Protein AF-A0AAW2P6G8-F1 (afdb_monomer)

Organism: NCBI:txid2727403

Secondary structure (DSSP, 8-state):
--------------PPPPPPP-PPPP--------S-----------TTS------------S---PEEE---TTT--HHHHTTTTS-SS-EEEETTEEEEEETTEEEEEEE-TTS-EEEEEEE-S-HHHHHHHHHHHTTTTS-HHHHS--

Nearest PDB structures (foldseek):
  7ayy-assembly3_CCC  TM=8.100E-01  e=6.789E-05  Homo sapiens
  8bq7-assembly3_C  TM=8.010E-01  e=1.197E-04  Mus musculus
  7z5b-assembly3_C  TM=7.908E-01  e=8.202E-05  Mus musculus
  7z3y-assembly2_BBB  TM=8.051E-01  e=2.892E-04  Mus musculus
  8bvx-assembly2_B  TM=7.422E-01  e=1.640E-04  Mus musculus

InterPro domains:
  IPR012904 8-oxoguanine DNA glycosylase, N-terminal [PF07934] (68-147)
  IPR052054 Oxidative DNA damage repair enzyme [PTHR10242] (41-146)

pLDDT: mean 72.56, std 18.58, range [41.66, 95.0]

Solvent-accessible surface area (backbone atoms only — not comparable to full-atom values): 10244 Å² total; per-residue (Å²): 142,87,85,86,88,82,78,92,75,85,82,78,81,80,80,83,78,82,85,79,87,81,76,80,80,75,86,77,78,79,80,81,86,83,78,87,77,78,82,75,79,76,76,74,77,66,82,84,79,56,90,65,77,66,75,69,74,74,78,70,72,62,75,75,73,65,40,79,46,98,49,52,45,88,70,54,50,64,86,67,51,52,76,70,65,81,44,85,69,55,40,80,79,49,91,64,21,37,36,30,68,56,89,91,26,35,37,36,40,33,60,44,92,87,42,31,36,30,36,34,77,81,39,70,97,47,71,68,59,51,48,52,52,49,41,58,74,67,44,68,90,58,64,50,76,70,71,71,71,119

Mean predicted aligned error: 18.52 Å

Structure (mmCIF, N/CA/C/O backbone):
data_AF-A0AAW2P6G8-F1
#
_entry.id   AF-A0AAW2P6G8-F1
#
loop_
_atom_site.group_PDB
_atom_site.id
_atom_site.type_symbol
_atom_site.label_atom_id
_atom_site.label_alt_id
_atom_site.label_comp_id
_atom_site.label_asym_id
_atom_site.label_entity_id
_atom_site.label_seq_id
_atom_site.pdbx_PDB_ins_code
_atom_site.Cartn_x
_atom_site.Cartn_y
_atom_site.Cartn_z
_atom_site.occupancy
_atom_site.B_iso_or_equiv
_atom_site.auth_seq_id
_atom_site.auth_comp_id
_atom_site.auth_asym_id
_atom_site.auth_atom_id
_atom_site.pdbx_PDB_model_num
ATOM 1 N N . MET A 1 1 ? 81.678 -40.380 44.201 1.00 46.25 1 MET A N 1
ATOM 2 C CA . MET A 1 1 ? 80.788 -41.207 43.361 1.00 46.25 1 MET A CA 1
ATOM 3 C C . MET A 1 1 ? 79.685 -41.782 44.228 1.00 46.25 1 MET A C 1
ATOM 5 O O . MET A 1 1 ? 79.978 -42.621 45.062 1.00 46.25 1 MET A O 1
ATOM 9 N N . GLN A 1 2 ? 78.452 -41.309 44.060 1.00 41.66 2 GLN A N 1
ATOM 10 C CA . GLN A 1 2 ? 77.238 -41.975 44.536 1.00 41.66 2 GLN A CA 1
ATOM 11 C C . GLN A 1 2 ? 76.089 -41.495 43.648 1.00 41.66 2 GLN A C 1
ATOM 13 O O . GLN A 1 2 ? 75.803 -40.304 43.573 1.00 41.66 2 GLN A O 1
ATOM 18 N N . SER A 1 3 ? 75.492 -42.429 42.922 1.00 49.66 3 SER A N 1
ATOM 19 C CA . SER A 1 3 ? 74.330 -42.231 42.061 1.00 49.66 3 SER A CA 1
ATOM 20 C C . SER A 1 3 ? 73.122 -42.918 42.701 1.00 49.66 3 SER A C 1
ATOM 22 O O . SER A 1 3 ? 73.190 -44.132 42.914 1.00 49.66 3 SER A O 1
ATOM 24 N N . PRO A 1 4 ? 72.014 -42.208 42.975 1.00 53.41 4 PRO A N 1
ATOM 25 C CA . PRO A 1 4 ? 70.760 -42.844 43.357 1.00 53.41 4 PRO A CA 1
ATOM 26 C C . PRO A 1 4 ? 69.907 -43.169 42.124 1.00 53.41 4 PRO A C 1
ATOM 28 O O . PRO A 1 4 ? 69.634 -42.312 41.286 1.00 53.41 4 PRO A O 1
ATOM 31 N N . ARG A 1 5 ? 69.458 -44.425 42.046 1.00 50.34 5 ARG A N 1
ATOM 32 C CA . ARG A 1 5 ? 68.375 -44.884 41.165 1.00 50.34 5 ARG A CA 1
ATOM 33 C C . ARG A 1 5 ? 67.043 -44.296 41.649 1.00 50.34 5 ARG A C 1
ATOM 35 O O . ARG A 1 5 ? 66.770 -44.348 42.845 1.00 50.34 5 ARG A O 1
ATOM 42 N N . SER A 1 6 ? 66.182 -43.845 40.738 1.00 50.75 6 SER A N 1
ATOM 43 C CA . SER A 1 6 ? 64.753 -43.656 41.020 1.00 50.75 6 SER A CA 1
ATOM 44 C C . SER A 1 6 ? 63.876 -44.295 39.940 1.00 50.75 6 SER A C 1
ATOM 46 O O . SER A 1 6 ? 64.278 -44.491 38.795 1.00 50.75 6 SER A O 1
ATOM 48 N N . LEU A 1 7 ? 62.717 -44.742 40.412 1.00 50.22 7 LEU A N 1
ATOM 49 C CA . LEU A 1 7 ? 61.903 -45.847 39.926 1.00 50.22 7 LEU A CA 1
ATOM 50 C C . LEU A 1 7 ? 60.984 -45.470 38.754 1.00 50.22 7 LEU A C 1
ATOM 52 O O . LEU A 1 7 ? 60.566 -44.325 38.595 1.00 50.22 7 LEU A O 1
ATOM 56 N N . LEU A 1 8 ? 60.622 -46.495 37.979 1.00 46.00 8 LEU A N 1
ATOM 57 C CA . LEU A 1 8 ? 59.5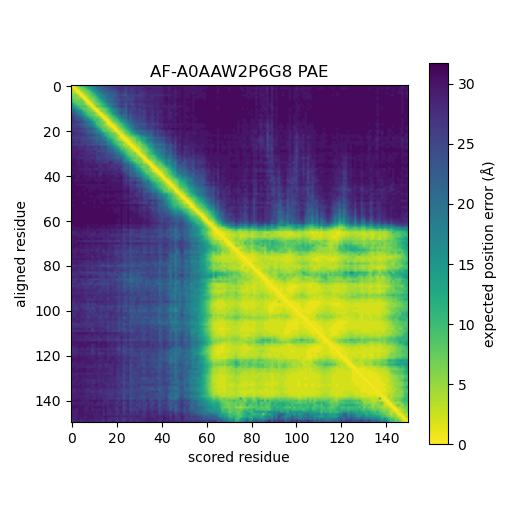90 -46.481 36.942 1.00 46.00 8 LEU A CA 1
ATOM 58 C C . LEU A 1 8 ? 58.262 -45.923 37.482 1.00 46.00 8 LEU A C 1
ATOM 60 O O . LEU A 1 8 ? 57.722 -46.438 38.459 1.00 46.00 8 LEU A O 1
ATOM 64 N N . SER A 1 9 ? 57.688 -44.942 36.784 1.00 49.38 9 SER A N 1
ATOM 65 C CA . SER A 1 9 ? 56.272 -44.587 36.909 1.00 49.38 9 SER A CA 1
ATOM 66 C C . SER A 1 9 ? 55.621 -44.654 35.531 1.00 49.38 9 SER A C 1
ATOM 68 O O . SER A 1 9 ? 56.010 -43.951 34.593 1.00 49.38 9 SER A O 1
ATOM 70 N N . MET A 1 10 ? 54.664 -45.572 35.399 1.00 46.94 10 MET A N 1
ATOM 71 C CA . MET A 1 10 ? 53.901 -45.825 34.182 1.00 46.94 10 MET A CA 1
ATOM 72 C C . MET A 1 10 ? 53.057 -44.594 33.830 1.00 46.94 10 MET A C 1
ATOM 74 O O . MET A 1 10 ? 52.182 -44.180 34.592 1.00 46.94 10 MET A O 1
ATOM 78 N N . LYS A 1 11 ? 53.278 -44.017 32.643 1.00 49.31 11 LYS A N 1
ATOM 79 C CA . LYS A 1 11 ? 52.406 -42.970 32.096 1.00 49.31 11 LYS A CA 1
ATOM 80 C C . LYS A 1 11 ? 51.080 -43.601 31.670 1.00 49.31 11 LYS A C 1
ATOM 82 O O . LYS A 1 11 ? 50.975 -44.207 30.608 1.00 49.31 11 LYS A O 1
ATOM 87 N N . ARG A 1 12 ? 50.069 -43.451 32.527 1.00 47.62 12 ARG A N 1
ATOM 88 C CA . ARG A 1 12 ? 48.664 -43.802 32.282 1.00 47.62 12 ARG A CA 1
ATOM 89 C C . ARG A 1 12 ? 48.190 -43.223 30.942 1.00 47.62 12 ARG A C 1
ATOM 91 O O . ARG A 1 12 ? 48.203 -42.007 30.750 1.00 47.62 12 ARG A O 1
ATOM 98 N N . ALA A 1 13 ? 47.752 -44.093 30.035 1.00 47.53 13 ALA A N 1
ATOM 99 C CA . ALA A 1 13 ? 47.121 -43.705 28.779 1.00 47.53 13 ALA A CA 1
ATOM 100 C C . ALA A 1 13 ? 45.805 -42.957 29.066 1.00 47.53 13 ALA A C 1
ATOM 102 O O . ALA A 1 13 ? 44.919 -43.483 29.741 1.00 47.53 13 ALA A O 1
ATOM 103 N N . LYS A 1 14 ? 45.684 -41.714 28.583 1.00 48.28 14 LYS A N 1
ATOM 104 C CA . LYS A 1 14 ? 44.430 -40.950 28.624 1.00 48.28 14 LYS A CA 1
ATOM 105 C C . LYS A 1 14 ? 43.500 -41.487 27.537 1.00 48.28 14 LYS A C 1
ATOM 107 O O . LYS A 1 14 ? 43.778 -41.337 26.349 1.00 48.28 14 LYS A O 1
ATOM 112 N N . SER A 1 15 ? 42.418 -42.125 27.969 1.00 47.16 15 SER A N 1
ATOM 113 C CA . SER A 1 15 ? 41.283 -42.523 27.143 1.00 47.16 15 SER A CA 1
ATOM 114 C C . SER A 1 15 ? 40.737 -41.320 26.365 1.00 47.16 15 SER A C 1
ATOM 116 O O . SER A 1 15 ? 40.534 -40.238 26.917 1.00 47.16 15 SER A O 1
ATOM 118 N N . ARG A 1 16 ? 40.534 -41.507 25.057 1.00 48.00 16 ARG A N 1
ATOM 119 C CA . ARG A 1 16 ? 39.901 -40.528 24.167 1.00 48.00 16 ARG A CA 1
ATOM 120 C C . ARG A 1 16 ? 38.398 -40.529 24.446 1.00 48.00 16 ARG A C 1
ATOM 122 O O . ARG A 1 16 ? 37.750 -41.555 24.272 1.00 48.00 16 ARG A O 1
ATOM 129 N N . LEU A 1 17 ? 37.866 -39.400 24.905 1.00 53.38 17 LEU A N 1
ATOM 130 C CA . LEU A 1 17 ? 36.424 -39.167 24.995 1.00 53.38 17 LEU A CA 1
ATOM 131 C C . LEU A 1 17 ? 35.819 -39.062 23.577 1.00 53.38 17 LEU A C 1
ATOM 133 O O . LEU A 1 17 ? 36.519 -38.607 22.665 1.00 53.38 17 LEU A O 1
ATOM 137 N N . PRO A 1 18 ? 34.554 -39.471 23.369 1.00 59.00 18 PRO A N 1
ATOM 138 C CA . PRO A 1 18 ? 33.859 -39.296 22.094 1.00 59.00 18 PRO A CA 1
ATOM 139 C C . PRO A 1 18 ? 33.605 -37.802 21.797 1.00 59.00 18 PRO A C 1
ATOM 141 O O . PRO A 1 18 ? 33.455 -37.012 22.734 1.00 59.00 18 PRO A O 1
ATOM 144 N N . PRO A 1 19 ? 33.561 -37.389 20.516 1.00 58.75 19 PRO A N 1
ATOM 145 C CA . PRO A 1 19 ? 33.341 -35.995 20.141 1.00 58.75 19 PRO A CA 1
ATOM 146 C C . PRO A 1 19 ? 31.898 -35.552 20.430 1.00 58.75 19 PRO A C 1
ATOM 148 O O . PRO A 1 19 ? 30.937 -36.234 20.082 1.00 58.75 19 PRO A O 1
ATOM 151 N N . THR A 1 20 ? 31.756 -34.389 21.065 1.00 57.16 20 THR A N 1
ATOM 152 C CA . THR A 1 20 ? 30.483 -33.695 21.318 1.00 57.16 20 THR A CA 1
ATOM 153 C C . THR A 1 20 ? 29.836 -33.189 20.019 1.00 57.16 20 THR A C 1
ATOM 155 O O . THR A 1 20 ? 30.565 -32.727 19.138 1.00 57.16 20 THR A O 1
ATOM 158 N N . PRO A 1 21 ? 28.494 -33.192 19.896 1.00 54.22 21 PRO A N 1
ATOM 159 C CA . PRO A 1 21 ? 27.805 -32.629 18.738 1.00 54.22 21 PRO A CA 1
ATOM 160 C C . PRO A 1 21 ? 27.850 -31.087 18.707 1.00 54.22 21 PRO A C 1
ATOM 162 O O . PRO A 1 21 ? 27.573 -30.416 19.696 1.00 54.22 21 PRO A O 1
ATOM 165 N N . SER A 1 22 ? 28.214 -30.579 17.527 1.00 51.25 22 SER A N 1
ATOM 166 C CA . SER A 1 22 ? 27.966 -29.273 16.896 1.00 51.25 22 SER A CA 1
ATOM 167 C C . SER A 1 22 ? 27.577 -28.070 17.772 1.00 51.25 22 SER A C 1
A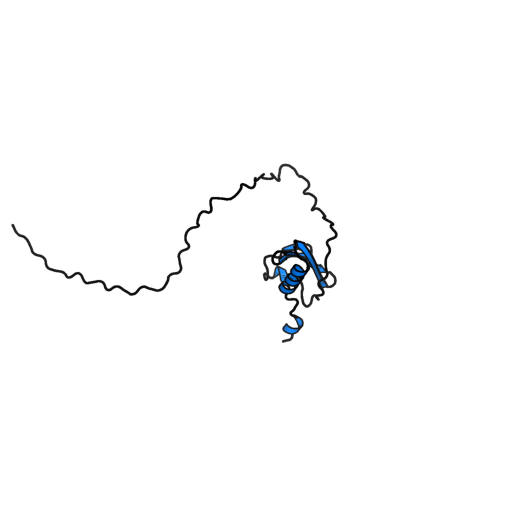TOM 169 O O . SER A 1 22 ? 26.403 -27.750 17.945 1.00 51.25 22 SER A O 1
ATOM 171 N N . THR A 1 23 ? 28.580 -27.303 18.194 1.00 61.44 23 THR A N 1
ATOM 172 C CA . THR A 1 23 ? 28.455 -25.871 18.513 1.00 61.44 23 THR A CA 1
ATOM 173 C C . THR A 1 23 ? 28.078 -25.083 17.240 1.00 61.44 23 THR A C 1
ATOM 175 O O . THR A 1 23 ? 28.614 -25.390 16.171 1.00 61.44 23 THR A O 1
ATOM 178 N N . PRO A 1 24 ? 27.190 -24.067 17.299 1.00 61.09 24 PRO A N 1
ATOM 179 C CA . PRO A 1 24 ? 26.886 -23.214 16.148 1.00 61.09 24 PRO A CA 1
ATOM 180 C C . PRO A 1 24 ? 28.148 -22.485 15.653 1.00 61.09 24 PRO A C 1
ATOM 182 O O . PRO A 1 24 ? 28.999 -22.117 16.470 1.00 61.09 24 PRO A O 1
ATOM 185 N N . PRO A 1 25 ? 28.302 -22.266 14.333 1.00 56.97 25 PRO A N 1
ATOM 186 C CA . PRO A 1 25 ? 29.494 -21.632 13.794 1.00 56.97 25 PRO A CA 1
ATOM 187 C C . PRO A 1 25 ? 29.600 -20.180 14.273 1.00 56.97 25 PRO A C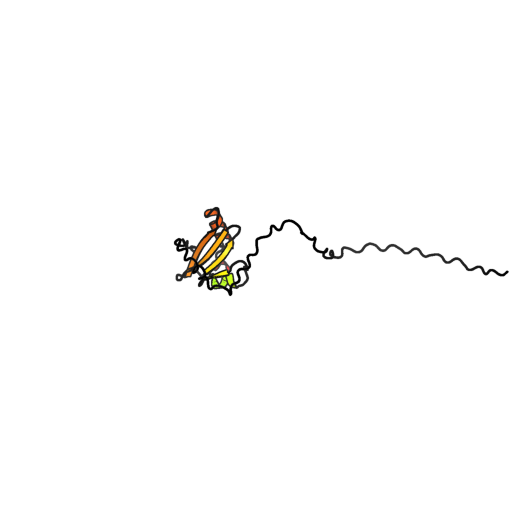 1
ATOM 189 O O . PRO A 1 25 ? 28.672 -19.383 14.133 1.00 56.97 25 PRO A O 1
ATOM 192 N N . THR A 1 26 ? 30.765 -19.836 14.817 1.00 58.00 26 THR A N 1
ATOM 193 C CA . THR A 1 26 ? 31.197 -18.464 15.096 1.00 58.00 26 THR A CA 1
ATOM 194 C C . THR A 1 26 ? 31.042 -17.605 13.832 1.00 58.00 26 THR A C 1
ATOM 196 O O . THR A 1 26 ? 31.451 -18.058 12.758 1.00 58.00 26 THR A O 1
ATOM 199 N N . PRO A 1 27 ? 30.495 -16.375 13.908 1.00 52.09 27 PRO A N 1
ATOM 200 C CA . PRO A 1 27 ? 30.360 -15.516 12.737 1.00 52.09 27 PRO A CA 1
ATOM 201 C C . PRO A 1 27 ? 31.749 -15.188 12.184 1.00 52.09 27 PRO A C 1
ATOM 203 O O . PRO A 1 27 ? 32.528 -14.462 12.804 1.00 52.09 27 PRO A O 1
ATOM 206 N N . GLN A 1 28 ? 32.075 -15.752 11.018 1.00 53.78 28 GLN A N 1
ATOM 207 C CA . GLN A 1 28 ? 33.301 -15.411 10.316 1.00 53.78 28 GLN A CA 1
ATOM 208 C C . GLN A 1 28 ? 33.240 -13.953 9.866 1.00 53.78 28 GLN A C 1
ATOM 210 O O . GLN A 1 28 ? 32.305 -13.486 9.216 1.00 53.78 28 GLN A O 1
ATOM 215 N N . GLN A 1 29 ? 34.290 -13.253 10.264 1.00 56.25 29 GLN A N 1
ATOM 216 C CA . GLN A 1 29 ? 34.656 -11.899 9.915 1.00 56.25 29 GLN A CA 1
ATOM 217 C C . GLN A 1 29 ? 34.410 -11.593 8.428 1.00 56.25 29 GLN A C 1
ATOM 219 O O . GLN A 1 29 ? 34.925 -12.263 7.535 1.00 56.25 29 GLN A O 1
ATOM 224 N N . ARG A 1 30 ? 33.608 -10.543 8.210 1.00 51.97 30 ARG A N 1
ATOM 225 C CA . ARG A 1 30 ? 33.291 -9.872 6.941 1.00 51.97 30 ARG A CA 1
ATOM 226 C C . ARG A 1 30 ? 34.405 -10.010 5.895 1.00 51.97 30 ARG A C 1
ATOM 228 O O . ARG A 1 30 ? 35.477 -9.425 6.045 1.00 51.97 30 ARG A O 1
A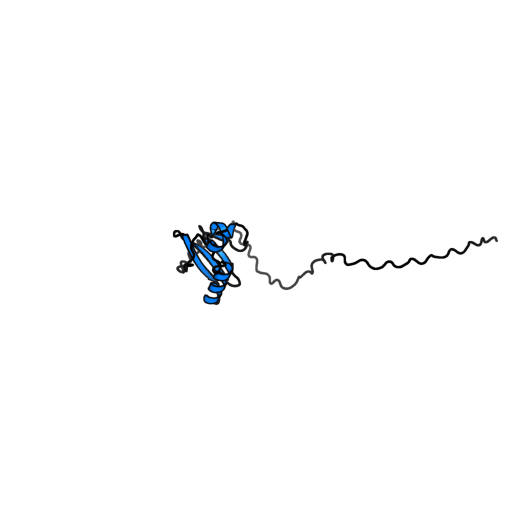TOM 235 N N . GLN A 1 31 ? 34.108 -10.690 4.791 1.00 55.94 31 GLN A N 1
ATOM 236 C CA . GLN A 1 31 ? 34.913 -10.582 3.580 1.00 55.94 31 GLN A CA 1
ATOM 237 C C . GLN A 1 31 ? 34.785 -9.152 3.035 1.00 55.94 31 GLN A C 1
ATOM 239 O O . GLN A 1 31 ? 33.689 -8.645 2.788 1.00 55.94 31 GLN A O 1
ATOM 244 N N . SER A 1 32 ? 35.926 -8.474 2.922 1.00 49.12 32 SER A N 1
ATOM 245 C CA . SER A 1 32 ? 36.037 -7.132 2.358 1.00 49.12 32 SER A CA 1
ATOM 246 C C . SER A 1 32 ? 35.758 -7.184 0.857 1.00 49.12 32 SER A C 1
ATOM 248 O O . SER A 1 32 ? 36.654 -7.475 0.066 1.00 49.12 32 SER A O 1
ATOM 250 N N . PHE A 1 33 ? 34.532 -6.857 0.449 1.00 49.84 33 PHE A N 1
ATOM 251 C CA . PHE A 1 33 ? 34.214 -6.520 -0.939 1.00 49.84 33 PHE A CA 1
ATOM 252 C C . PHE A 1 33 ? 34.767 -5.126 -1.264 1.00 49.84 33 PHE A C 1
ATOM 254 O O . PHE A 1 33 ? 34.040 -4.141 -1.354 1.00 49.84 33 PHE A O 1
ATOM 261 N N . SER A 1 34 ? 36.085 -5.021 -1.400 1.00 55.88 34 SER A N 1
ATOM 262 C CA . SER A 1 34 ? 36.758 -3.813 -1.868 1.00 55.88 34 SER A CA 1
ATOM 263 C C . SER A 1 34 ? 37.167 -4.000 -3.320 1.00 55.88 34 SER A C 1
ATOM 265 O O . SER A 1 34 ? 38.348 -4.143 -3.613 1.00 55.88 34 SER A O 1
ATOM 267 N N . LYS A 1 35 ? 36.183 -4.033 -4.228 1.00 58.44 35 LYS A N 1
ATOM 268 C CA . LYS A 1 35 ? 36.338 -3.701 -5.656 1.00 58.44 35 LYS A CA 1
ATOM 269 C C . LYS A 1 35 ? 34.979 -3.762 -6.356 1.00 58.44 35 LYS A C 1
ATOM 271 O O . LYS A 1 35 ? 34.231 -4.709 -6.166 1.00 58.44 35 LYS A O 1
ATOM 276 N N . LEU A 1 36 ? 34.732 -2.752 -7.190 1.00 54.69 36 LEU A N 1
ATOM 277 C CA . LEU A 1 36 ? 33.512 -2.453 -7.958 1.00 54.69 36 LEU A CA 1
ATOM 278 C C . LEU A 1 36 ? 32.442 -1.613 -7.238 1.00 54.69 36 LEU A C 1
ATOM 280 O O . LEU A 1 36 ? 31.250 -1.885 -7.316 1.00 54.69 36 LEU A O 1
ATOM 284 N N . LEU A 1 37 ? 32.867 -0.508 -6.621 1.00 52.03 37 LEU A N 1
ATOM 285 C CA . LEU A 1 37 ? 32.027 0.689 -6.563 1.00 52.03 37 LEU A CA 1
ATOM 286 C C . LEU A 1 37 ? 32.623 1.712 -7.527 1.00 52.03 37 LEU A C 1
ATOM 288 O O . LEU A 1 37 ? 33.674 2.294 -7.262 1.00 52.03 37 LEU A O 1
ATOM 292 N N . VAL A 1 38 ? 31.957 1.906 -8.662 1.00 56.72 38 VAL A N 1
ATOM 293 C CA . VAL A 1 38 ? 32.170 3.088 -9.499 1.00 56.72 38 VAL A CA 1
ATOM 294 C C . VAL A 1 38 ? 31.874 4.312 -8.620 1.00 56.72 38 VAL A C 1
ATOM 296 O O . VAL A 1 38 ? 30.847 4.314 -7.931 1.00 56.72 38 VAL A O 1
ATOM 299 N N . PRO A 1 39 ? 32.729 5.350 -8.584 1.00 49.59 39 PRO A N 1
ATOM 300 C CA . PRO A 1 39 ? 32.446 6.531 -7.789 1.00 49.59 39 PRO A CA 1
ATOM 301 C C . PRO A 1 39 ? 31.258 7.265 -8.415 1.00 49.59 39 PRO A C 1
ATOM 303 O O . PRO A 1 39 ? 31.402 7.975 -9.407 1.00 49.59 39 PRO A O 1
ATOM 306 N N . ILE A 1 40 ? 30.066 7.122 -7.831 1.00 54.19 40 ILE A N 1
ATOM 307 C CA . ILE A 1 40 ? 29.008 8.111 -8.036 1.00 54.19 40 ILE A CA 1
ATOM 308 C C . ILE A 1 40 ? 29.572 9.418 -7.489 1.00 54.19 40 ILE A C 1
ATOM 310 O O . ILE A 1 40 ? 29.789 9.555 -6.283 1.00 54.19 40 ILE A O 1
ATOM 314 N N . SER A 1 41 ? 29.865 10.349 -8.398 1.00 58.09 41 SER A N 1
ATOM 315 C CA . SER A 1 41 ? 30.299 11.705 -8.087 1.00 58.09 41 SER A CA 1
ATOM 316 C C . SER A 1 41 ? 29.355 12.308 -7.050 1.00 58.09 41 SER A C 1
ATOM 318 O O . SER A 1 41 ? 28.226 12.704 -7.345 1.00 58.09 41 SER A O 1
ATOM 320 N N . ARG A 1 42 ? 29.808 12.360 -5.795 1.00 55.47 42 ARG A N 1
ATOM 321 C CA . ARG A 1 42 ? 29.128 13.088 -4.728 1.00 55.47 42 ARG A CA 1
ATOM 322 C C . ARG A 1 42 ? 29.429 14.567 -4.925 1.00 55.47 42 ARG A C 1
ATOM 324 O O . ARG A 1 42 ? 30.200 15.149 -4.165 1.00 55.47 42 ARG A O 1
ATOM 331 N N . LYS A 1 43 ? 28.788 15.201 -5.912 1.00 55.28 43 LYS A N 1
ATOM 332 C CA . LYS A 1 43 ? 28.525 16.640 -5.813 1.00 55.28 43 LYS A CA 1
ATOM 333 C C . LYS A 1 43 ? 27.661 16.820 -4.565 1.00 55.28 43 LYS A C 1
ATOM 335 O O . LYS A 1 43 ? 26.448 16.621 -4.603 1.00 55.28 43 LYS A O 1
ATOM 340 N N . ARG A 1 44 ? 28.303 17.115 -3.430 1.00 56.44 44 ARG A N 1
ATOM 341 C CA . ARG A 1 44 ? 27.618 17.568 -2.220 1.00 56.44 44 ARG A CA 1
ATOM 342 C C . ARG A 1 44 ? 26.856 18.827 -2.617 1.00 56.44 44 ARG A C 1
ATOM 344 O O . ARG A 1 44 ? 27.470 19.865 -2.842 1.00 56.44 44 ARG A O 1
ATOM 351 N N . ARG A 1 45 ? 25.534 18.731 -2.761 1.00 57.59 45 ARG A N 1
ATOM 352 C CA . ARG A 1 45 ? 24.696 19.925 -2.870 1.00 57.59 45 ARG A CA 1
ATOM 353 C C . ARG A 1 45 ? 24.792 20.625 -1.520 1.00 57.59 45 ARG A C 1
ATOM 355 O O . ARG A 1 45 ? 24.321 20.095 -0.518 1.00 57.59 45 ARG A O 1
ATOM 362 N N . ASN A 1 46 ? 25.485 21.756 -1.482 1.00 54.38 46 ASN A N 1
ATOM 363 C CA . ASN A 1 46 ? 25.521 22.616 -0.313 1.00 54.38 46 ASN A CA 1
ATOM 364 C C . ASN A 1 46 ? 24.158 23.320 -0.229 1.00 54.38 46 ASN A C 1
ATOM 366 O O . ASN A 1 46 ? 23.914 24.286 -0.944 1.00 54.38 46 ASN A O 1
ATOM 370 N N . ILE A 1 47 ? 23.243 22.776 0.574 1.00 60.53 47 ILE A N 1
ATOM 371 C CA . ILE A 1 47 ? 21.828 23.197 0.653 1.00 60.53 47 ILE A CA 1
ATOM 372 C C . ILE A 1 47 ? 21.657 24.594 1.287 1.00 60.53 47 ILE A C 1
ATOM 374 O O . ILE A 1 47 ? 20.547 25.101 1.371 1.00 60.53 47 ILE A O 1
ATOM 378 N N . LEU A 1 48 ? 22.750 25.222 1.735 1.00 59.78 48 LEU A N 1
ATOM 379 C CA . LEU A 1 48 ? 22.756 26.534 2.389 1.00 59.78 48 LEU A CA 1
ATOM 380 C C . LEU A 1 48 ? 23.151 27.698 1.471 1.00 59.78 48 LEU A C 1
ATOM 382 O O . LEU A 1 48 ? 23.058 28.843 1.898 1.00 59.78 48 LEU A O 1
ATOM 386 N N . GLN A 1 49 ? 23.617 27.447 0.243 1.00 56.91 49 GLN A N 1
ATOM 387 C CA . GLN A 1 49 ? 24.228 28.507 -0.580 1.00 56.91 49 GLN A CA 1
ATOM 388 C C . GLN A 1 49 ? 23.407 28.979 -1.775 1.00 56.91 49 GLN A C 1
ATOM 390 O O . GLN A 1 49 ? 23.866 29.838 -2.520 1.00 56.91 49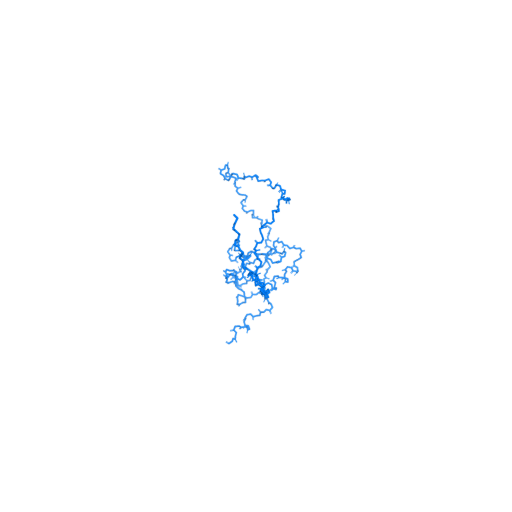 GLN A O 1
ATOM 395 N N . ASN A 1 50 ? 22.185 28.486 -1.938 1.00 47.66 50 ASN A N 1
ATOM 396 C CA . ASN A 1 50 ? 21.213 29.115 -2.819 1.00 47.66 50 ASN A CA 1
ATOM 397 C C . ASN A 1 50 ? 19.836 28.534 -2.485 1.00 47.66 50 ASN A C 1
ATOM 399 O O . ASN A 1 50 ? 19.691 27.311 -2.590 1.00 47.66 50 ASN A O 1
ATOM 403 N N . PRO A 1 51 ? 18.812 29.324 -2.123 1.00 52.00 51 PRO A N 1
ATOM 404 C CA . PRO A 1 51 ? 17.444 28.861 -2.258 1.00 52.00 51 PRO A CA 1
ATOM 405 C C . PRO A 1 51 ? 17.156 28.784 -3.760 1.00 52.00 51 PRO A C 1
ATOM 407 O O . PRO A 1 51 ? 16.522 29.657 -4.341 1.00 52.00 51 PRO A O 1
ATOM 410 N N . GLN A 1 52 ? 17.661 27.742 -4.426 1.00 53.50 52 GLN A N 1
ATOM 411 C CA . GLN A 1 52 ? 16.994 27.301 -5.636 1.00 53.50 52 GLN A CA 1
ATOM 412 C C . GLN A 1 52 ? 15.576 26.953 -5.195 1.00 53.50 52 GLN A C 1
ATOM 414 O O . GLN A 1 52 ? 15.437 26.174 -4.243 1.00 53.50 52 GLN A O 1
ATOM 419 N N . PRO A 1 53 ? 14.532 27.506 -5.834 1.00 53.47 53 PRO A N 1
ATOM 420 C CA . PRO A 1 53 ? 13.219 26.916 -5.715 1.00 53.47 53 PRO A CA 1
ATOM 421 C C . PRO A 1 53 ? 13.425 25.435 -6.009 1.00 53.47 53 PRO A C 1
ATOM 423 O O . PRO A 1 53 ? 13.906 25.071 -7.087 1.00 53.47 53 PRO A O 1
ATOM 426 N N . LEU A 1 54 ? 13.146 24.580 -5.020 1.00 49.66 54 LEU A N 1
ATOM 427 C CA . LEU A 1 54 ? 12.831 23.186 -5.297 1.00 49.66 54 LEU A CA 1
ATOM 428 C C . LEU A 1 54 ? 11.926 23.238 -6.532 1.00 49.66 54 LEU A C 1
ATOM 430 O O . LEU A 1 54 ? 11.027 24.085 -6.512 1.00 49.66 54 LEU A O 1
ATOM 434 N N . PRO A 1 55 ? 12.162 22.463 -7.611 1.00 49.28 55 PRO A N 1
ATOM 435 C CA . PRO A 1 55 ? 11.168 22.382 -8.670 1.00 49.28 55 PRO A CA 1
ATOM 436 C C . PRO A 1 55 ? 9.872 22.044 -7.948 1.00 49.28 55 PRO A C 1
ATOM 438 O O . PRO A 1 55 ? 9.792 20.976 -7.335 1.00 49.28 55 PRO A O 1
ATOM 441 N N . ALA A 1 56 ? 8.985 23.045 -7.860 1.00 45.31 56 ALA A N 1
ATOM 442 C CA . ALA A 1 56 ? 7.787 23.008 -7.045 1.00 45.31 56 ALA A CA 1
ATOM 443 C C . ALA A 1 56 ? 7.131 21.712 -7.441 1.00 45.31 56 ALA A C 1
ATOM 445 O O . ALA A 1 56 ? 6.864 21.584 -8.637 1.00 45.31 56 ALA A O 1
ATOM 446 N N . ALA A 1 57 ? 7.113 20.764 -6.485 1.00 50.59 57 ALA A N 1
ATOM 447 C CA . ALA A 1 57 ? 6.919 19.333 -6.688 1.00 50.59 57 ALA A CA 1
ATOM 448 C C . ALA A 1 57 ? 6.176 19.158 -7.986 1.00 50.59 57 ALA A C 1
ATOM 450 O O . ALA A 1 57 ? 5.006 19.534 -7.992 1.00 50.59 57 ALA A O 1
ATOM 451 N N . ALA A 1 58 ? 6.915 18.828 -9.063 1.00 46.81 58 ALA A N 1
ATOM 452 C CA . ALA A 1 58 ? 6.380 18.902 -10.409 1.00 46.81 58 ALA A CA 1
ATOM 453 C C . ALA A 1 58 ? 5.013 18.255 -10.312 1.00 46.81 58 ALA A C 1
ATOM 455 O O . ALA A 1 58 ? 4.903 17.065 -10.005 1.00 46.81 58 ALA A O 1
ATOM 456 N N . VAL A 1 59 ? 3.987 19.097 -10.410 1.00 50.62 59 VAL A N 1
ATOM 457 C CA . VAL A 1 59 ? 2.617 18.686 -10.607 1.00 50.62 59 VAL A CA 1
ATOM 458 C C . VAL A 1 59 ? 2.688 18.135 -12.008 1.00 50.62 59 VAL A C 1
ATOM 460 O O . VAL A 1 59 ? 2.430 18.814 -12.995 1.00 50.62 59 VAL A O 1
ATOM 463 N N . VAL A 1 60 ? 3.215 16.917 -12.088 1.00 46.75 60 VAL A N 1
ATOM 464 C CA . VAL A 1 60 ? 3.047 16.034 -13.210 1.00 46.75 60 VAL A CA 1
ATOM 465 C C . VAL A 1 60 ? 1.577 15.670 -13.096 1.00 46.75 60 VAL A C 1
ATOM 467 O O . VAL A 1 60 ? 1.197 14.627 -12.578 1.00 46.75 60 VAL A O 1
ATOM 470 N N . ASP A 1 61 ? 0.750 16.625 -13.508 1.00 44.38 61 ASP A N 1
ATOM 471 C CA . ASP A 1 61 ? -0.627 16.443 -13.924 1.00 44.38 61 ASP A CA 1
ATOM 472 C C . ASP A 1 61 ? -0.596 15.730 -15.288 1.00 44.38 61 ASP A C 1
ATOM 474 O O . ASP A 1 61 ? -1.271 16.100 -16.239 1.00 44.38 61 ASP A O 1
ATOM 478 N N . ASP A 1 62 ? 0.225 14.680 -15.412 1.00 47.09 62 ASP A N 1
ATOM 479 C CA . ASP A 1 62 ? -0.202 13.543 -16.203 1.00 47.09 62 ASP A CA 1
ATOM 480 C C . ASP A 1 62 ? -1.401 13.039 -15.423 1.00 47.09 62 ASP A C 1
ATOM 482 O O . ASP A 1 62 ? -1.218 12.461 -14.353 1.00 47.09 62 ASP A O 1
ATOM 486 N N . ALA A 1 63 ? -2.603 13.389 -15.883 1.00 61.31 63 ALA A N 1
ATOM 487 C CA . ALA A 1 63 ? -3.872 13.053 -15.258 1.00 61.31 63 ALA A CA 1
ATOM 488 C C . ALA A 1 63 ? -3.814 11.626 -14.695 1.00 61.31 63 ALA A C 1
ATOM 490 O O . ALA A 1 63 ? -3.956 10.645 -15.432 1.00 61.31 63 ALA A O 1
ATOM 491 N N . VAL A 1 64 ? -3.519 11.518 -13.394 1.00 74.94 64 VAL A N 1
ATOM 492 C CA . VAL A 1 64 ? -3.170 10.247 -12.760 1.00 74.94 64 VAL A CA 1
ATOM 493 C C . VAL A 1 64 ? -4.391 9.362 -12.911 1.00 74.94 64 VAL A C 1
ATOM 495 O O . VAL A 1 64 ? -5.444 9.636 -12.329 1.00 74.94 64 VAL A O 1
ATOM 498 N N . LYS A 1 65 ? -4.284 8.327 -13.749 1.00 85.06 65 LYS A N 1
ATOM 499 C CA . LYS A 1 65 ? -5.432 7.499 -14.118 1.00 85.06 65 LYS A CA 1
ATOM 500 C C . LYS A 1 65 ? -5.715 6.506 -13.001 1.00 85.06 65 LYS A C 1
ATOM 502 O O . LYS A 1 65 ? -5.356 5.332 -13.073 1.00 85.06 65 LYS A O 1
ATOM 507 N N . TRP A 1 66 ? -6.360 6.997 -11.951 1.00 90.62 66 TRP A N 1
ATOM 508 C CA . TRP A 1 66 ? -6.846 6.178 -10.853 1.00 90.62 66 TRP A CA 1
ATOM 509 C C . TRP A 1 66 ? -7.900 5.199 -11.366 1.00 90.62 66 TRP A C 1
ATOM 511 O O . TRP A 1 66 ? -8.927 5.592 -11.922 1.00 90.62 66 TRP A O 1
ATOM 521 N N . LYS A 1 67 ? -7.650 3.907 -11.170 1.00 92.25 67 LYS A N 1
ATOM 522 C CA . LYS A 1 67 ? -8.610 2.840 -11.453 1.00 92.25 67 LYS A CA 1
ATOM 523 C C . LYS A 1 67 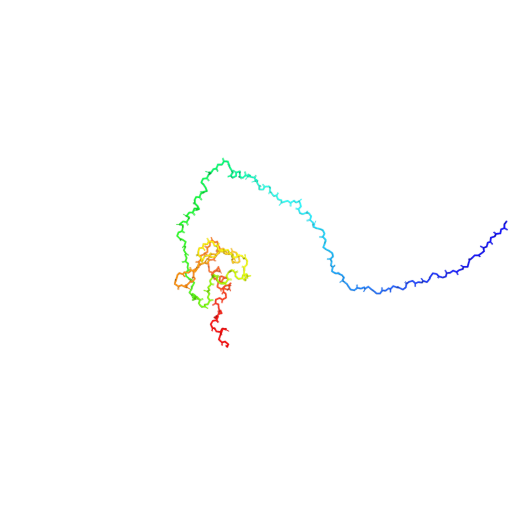? -9.296 2.454 -10.148 1.00 92.25 67 LYS A C 1
ATOM 525 O O . LYS A 1 67 ? -8.635 2.263 -9.131 1.00 92.25 67 LYS A O 1
ATOM 530 N N . ARG A 1 68 ? -10.625 2.347 -10.162 1.00 91.56 68 ARG A N 1
ATOM 531 C CA . ARG A 1 68 ? -11.384 1.887 -8.993 1.00 91.56 68 ARG A CA 1
ATOM 532 C C . ARG A 1 68 ? -11.171 0.389 -8.779 1.00 91.56 68 ARG A C 1
ATOM 534 O O . ARG A 1 68 ? -11.272 -0.405 -9.715 1.00 91.56 68 ARG A O 1
ATOM 541 N N . LEU A 1 69 ? -10.893 0.028 -7.537 1.00 87.94 69 LEU A N 1
ATOM 542 C CA . LEU A 1 69 ? -10.955 -1.325 -7.018 1.00 87.94 69 LEU A CA 1
ATOM 543 C C . LEU A 1 69 ? -12.389 -1.522 -6.517 1.00 87.94 69 LEU A C 1
ATOM 545 O O . LEU A 1 69 ? -12.851 -0.763 -5.668 1.00 87.94 69 LEU A O 1
ATOM 549 N N . ASN A 1 70 ? -13.124 -2.479 -7.082 1.00 81.50 70 ASN A N 1
ATOM 550 C CA . ASN A 1 70 ? -14.529 -2.708 -6.737 1.00 81.50 70 ASN A CA 1
ATOM 551 C C . ASN A 1 70 ? -14.642 -3.476 -5.407 1.00 81.50 70 ASN A C 1
ATOM 553 O O . ASN A 1 70 ? -15.102 -4.612 -5.382 1.00 81.50 70 ASN A O 1
ATOM 557 N N . ILE A 1 71 ? -14.134 -2.875 -4.330 1.00 81.06 71 ILE A N 1
ATOM 558 C CA . ILE A 1 71 ? -14.105 -3.421 -2.974 1.00 81.06 71 ILE A CA 1
ATOM 559 C C . ILE A 1 71 ? -14.754 -2.427 -2.014 1.00 81.06 71 ILE A C 1
ATOM 561 O O . ILE A 1 71 ? -14.548 -1.215 -2.115 1.00 81.06 71 ILE A O 1
ATOM 565 N N . ASN A 1 72 ? -15.550 -2.951 -1.087 1.00 77.88 72 ASN A N 1
ATOM 566 C CA . ASN A 1 72 ? -16.202 -2.154 -0.058 1.00 77.88 72 ASN A CA 1
ATOM 567 C C . ASN A 1 72 ? -15.274 -1.974 1.148 1.00 77.88 72 ASN A C 1
ATOM 569 O O . ASN A 1 72 ? -14.462 -2.846 1.457 1.00 77.88 72 ASN A O 1
ATOM 573 N N . LYS A 1 73 ? -15.461 -0.886 1.901 1.00 80.12 73 LYS A N 1
ATOM 574 C CA . LYS A 1 73 ? -14.716 -0.620 3.145 1.00 80.12 73 LYS A CA 1
ATOM 575 C C . LYS A 1 73 ? -14.773 -1.750 4.175 1.00 80.12 73 LYS A C 1
ATOM 577 O O . LYS A 1 73 ? -13.817 -1.906 4.926 1.00 80.12 73 LYS A O 1
ATOM 582 N N . SER A 1 74 ? -15.860 -2.523 4.210 1.00 76.56 74 SER A N 1
ATOM 583 C CA . SER A 1 74 ? -15.983 -3.692 5.093 1.00 76.56 74 SER A CA 1
ATOM 584 C C . SER A 1 74 ? -14.962 -4.788 4.786 1.00 76.56 74 SER A C 1
ATOM 586 O O . SER A 1 74 ? -14.682 -5.603 5.651 1.00 76.56 74 SER A O 1
ATOM 588 N N . GLU A 1 75 ? -14.407 -4.816 3.574 1.00 82.69 75 GLU A N 1
ATOM 589 C CA . GLU A 1 75 ? -13.394 -5.800 3.183 1.00 82.69 75 GLU A CA 1
ATOM 590 C C . GLU A 1 75 ? -11.985 -5.206 3.150 1.00 82.69 75 GLU A C 1
ATOM 592 O O . GLU A 1 75 ? -11.012 -5.913 3.394 1.00 82.69 75 GLU A O 1
ATOM 597 N N . LEU A 1 76 ? -11.852 -3.903 2.879 1.00 85.19 76 LEU A N 1
ATOM 598 C CA . LEU A 1 76 ? -10.553 -3.240 2.874 1.00 85.19 76 LEU A CA 1
ATOM 599 C C . LEU A 1 76 ? -10.652 -1.767 3.274 1.00 85.19 76 LEU A C 1
ATOM 601 O O . LEU A 1 76 ? -11.271 -0.955 2.585 1.00 85.19 76 LEU A O 1
ATOM 605 N N . TYR A 1 77 ? -9.945 -1.403 4.345 1.00 89.81 77 TYR A N 1
ATOM 606 C CA . TYR A 1 77 ? -9.773 -0.016 4.768 1.00 89.81 77 TYR A CA 1
ATOM 607 C C . TYR A 1 77 ? -8.290 0.305 4.975 1.00 89.81 77 TYR A C 1
ATOM 609 O O . TYR A 1 77 ? -7.678 -0.095 5.968 1.00 89.81 77 TYR A O 1
ATOM 617 N N . LEU A 1 78 ? -7.711 1.045 4.023 1.00 90.25 78 LEU A N 1
ATOM 618 C CA . LEU A 1 78 ? -6.260 1.268 3.940 1.00 90.25 78 LEU A CA 1
ATOM 619 C C . LEU A 1 78 ? -5.638 1.880 5.211 1.00 90.25 78 LEU A C 1
ATOM 621 O O . LEU A 1 78 ? -4.564 1.430 5.618 1.00 90.25 78 LEU A O 1
ATOM 625 N N . PRO A 1 79 ? -6.286 2.858 5.881 1.00 89.06 79 PRO A N 1
ATOM 626 C CA . PRO A 1 79 ? -5.733 3.464 7.093 1.00 89.06 79 PRO A CA 1
ATOM 627 C C . PRO A 1 79 ? -5.646 2.527 8.299 1.00 89.06 79 PRO A C 1
ATOM 629 O O . PRO A 1 79 ? -4.954 2.851 9.258 1.00 89.06 79 PRO A O 1
ATOM 632 N N . LEU A 1 80 ? -6.328 1.378 8.274 1.00 87.44 80 LEU A N 1
ATOM 633 C CA . LEU A 1 80 ? -6.196 0.354 9.314 1.00 87.44 80 LEU A CA 1
ATOM 634 C C . LEU A 1 80 ? -5.305 -0.817 8.885 1.00 87.44 80 LEU A C 1
ATOM 636 O O . LEU A 1 80 ? -4.824 -1.543 9.746 1.00 87.44 80 LEU A O 1
ATOM 640 N N . THR A 1 81 ? -5.043 -1.019 7.593 1.00 87.12 81 THR A N 1
ATOM 641 C CA . THR A 1 81 ? -4.242 -2.164 7.127 1.00 87.12 81 THR A CA 1
ATOM 642 C C . THR A 1 81 ? -2.759 -1.846 6.987 1.00 87.12 81 THR A C 1
ATOM 644 O O . THR A 1 81 ? -1.914 -2.634 7.398 1.00 87.12 81 THR A O 1
ATOM 647 N N . PHE A 1 82 ? -2.400 -0.687 6.436 1.00 87.44 82 PHE A N 1
ATOM 648 C CA . PHE A 1 82 ? -0.988 -0.361 6.218 1.00 87.44 82 PHE A CA 1
ATOM 649 C C . PHE A 1 82 ? -0.238 0.084 7.480 1.00 87.44 82 PHE A C 1
ATOM 651 O O . PHE A 1 82 ? 0.908 -0.336 7.658 1.00 87.44 82 PHE A O 1
ATOM 658 N N . PRO A 1 83 ? -0.831 0.881 8.390 1.00 85.62 83 PRO A N 1
ATOM 659 C CA . PRO A 1 83 ? -0.119 1.331 9.588 1.00 85.62 83 PRO A CA 1
ATOM 660 C C . PRO A 1 83 ? 0.080 0.253 10.662 1.00 85.62 83 PRO A C 1
ATOM 662 O O . PRO A 1 83 ? 0.874 0.455 11.577 1.00 85.62 83 PRO A O 1
ATOM 665 N N . THR A 1 84 ? -0.603 -0.892 10.576 1.00 84.88 84 THR A N 1
ATOM 666 C CA . THR A 1 84 ? -0.593 -1.940 11.618 1.00 84.88 84 THR A CA 1
ATOM 667 C C . THR A 1 84 ? 0.644 -2.837 11.602 1.00 84.88 84 THR A C 1
ATOM 669 O O . THR A 1 84 ? 0.735 -3.785 12.376 1.00 84.88 84 THR A O 1
ATOM 672 N N . GLY A 1 85 ? 1.632 -2.540 10.754 1.00 83.50 85 GLY A N 1
ATOM 673 C CA . GLY A 1 85 ? 2.899 -3.273 10.721 1.00 83.50 85 GLY A CA 1
ATOM 674 C C . GLY A 1 85 ? 2.833 -4.619 9.995 1.00 83.50 85 GLY A C 1
ATOM 675 O O . GLY A 1 85 ? 3.831 -5.334 9.971 1.00 83.50 85 GLY A O 1
ATOM 676 N N . GLN A 1 86 ? 1.709 -4.947 9.347 1.00 85.38 86 GLN A N 1
ATOM 677 C CA . GLN A 1 86 ? 1.605 -6.107 8.452 1.00 85.38 86 GLN A CA 1
ATOM 678 C C . GLN A 1 86 ? 2.556 -5.980 7.252 1.00 85.38 86 GLN A C 1
ATOM 680 O O . GLN A 1 86 ? 3.078 -6.968 6.738 1.00 85.38 86 GLN A O 1
ATOM 685 N N . THR A 1 87 ? 2.821 -4.749 6.815 1.00 86.44 87 THR A N 1
ATOM 686 C CA . THR A 1 87 ? 3.807 -4.460 5.780 1.00 86.44 87 THR A CA 1
ATOM 687 C C . THR A 1 87 ? 4.581 -3.189 6.096 1.00 86.44 87 THR A C 1
ATOM 689 O O . THR A 1 87 ? 4.023 -2.170 6.488 1.00 86.44 87 THR A O 1
ATOM 692 N N . PHE A 1 88 ? 5.896 -3.244 5.896 1.00 87.75 88 PHE A N 1
ATOM 693 C CA . PHE A 1 88 ? 6.804 -2.116 6.140 1.00 87.75 88 PHE A CA 1
ATOM 694 C C . PHE A 1 88 ? 7.159 -1.350 4.864 1.00 87.75 88 PHE A C 1
ATOM 696 O O . PHE A 1 88 ? 7.829 -0.318 4.915 1.00 87.75 88 PHE A O 1
ATOM 703 N N . ARG A 1 89 ? 6.763 -1.883 3.701 1.00 92.44 89 ARG A N 1
ATOM 704 C CA . ARG A 1 89 ? 7.163 -1.355 2.389 1.00 92.44 89 ARG A CA 1
ATOM 705 C C . ARG A 1 89 ? 6.207 -0.291 1.854 1.00 92.44 89 ARG A C 1
ATOM 707 O O . ARG A 1 89 ? 6.528 0.337 0.850 1.00 92.44 89 ARG A O 1
ATOM 714 N N . TRP A 1 90 ? 5.072 -0.083 2.516 1.00 93.19 90 TRP A N 1
ATOM 715 C CA . TRP A 1 90 ? 4.085 0.926 2.154 1.00 93.19 90 TRP A CA 1
ATOM 716 C C . TRP A 1 90 ? 4.285 2.190 2.986 1.00 93.19 90 TRP A C 1
ATOM 718 O O . TRP A 1 90 ? 4.504 2.133 4.196 1.00 93.19 90 TRP A O 1
ATOM 728 N N . LYS A 1 91 ? 4.237 3.343 2.323 1.00 93.38 91 LYS A N 1
ATOM 729 C CA . LYS A 1 91 ? 4.357 4.663 2.944 1.00 93.38 91 LYS A CA 1
ATOM 730 C C . LYS A 1 91 ? 3.137 5.496 2.617 1.00 93.38 91 LYS A C 1
ATOM 732 O O . LYS A 1 91 ? 2.677 5.481 1.481 1.00 93.38 91 LYS A O 1
ATOM 737 N N . GLU A 1 92 ? 2.652 6.246 3.595 1.00 93.19 92 GLU A N 1
ATOM 738 C CA . GLU A 1 92 ? 1.660 7.285 3.348 1.00 93.19 92 GLU A CA 1
ATOM 739 C C . GLU A 1 92 ? 2.319 8.409 2.539 1.00 93.19 92 GLU A C 1
ATOM 741 O O . GLU A 1 92 ? 3.321 8.989 2.961 1.00 93.19 92 GLU A O 1
ATOM 746 N N . THR A 1 93 ? 1.806 8.659 1.337 1.00 91.50 93 THR A N 1
ATOM 747 C CA . THR A 1 93 ? 2.331 9.675 0.408 1.00 91.50 93 THR A CA 1
ATOM 748 C C . THR A 1 93 ? 1.365 10.838 0.201 1.00 91.50 93 THR A C 1
ATOM 750 O O . THR A 1 93 ? 1.686 11.776 -0.519 1.00 91.50 93 THR A O 1
ATOM 753 N N . GLY A 1 94 ? 0.186 10.776 0.815 1.00 89.56 94 GLY A N 1
ATOM 754 C CA . GLY A 1 94 ? -0.847 11.802 0.767 1.00 89.56 94 GLY A CA 1
ATOM 755 C C . GLY A 1 94 ? -2.042 11.404 1.637 1.00 89.56 94 GLY A C 1
ATOM 756 O O . GLY A 1 94 ? -2.051 10.294 2.171 1.00 89.56 94 GLY A O 1
ATOM 757 N N . PRO A 1 95 ? -3.059 12.270 1.767 1.00 90.00 95 PRO A N 1
ATOM 758 C CA . PRO A 1 95 ? -4.235 11.986 2.583 1.00 90.00 95 PRO A CA 1
ATOM 759 C C . PRO A 1 95 ? -4.912 10.685 2.145 1.00 90.00 95 PRO A C 1
ATOM 761 O O . PRO A 1 95 ? -5.388 10.582 1.011 1.00 90.00 95 PRO A O 1
ATOM 764 N N . LEU A 1 96 ? -4.927 9.691 3.041 1.00 91.62 96 LEU A N 1
ATOM 765 C CA . LEU A 1 96 ? -5.476 8.352 2.791 1.00 91.62 96 LEU A CA 1
ATOM 766 C C . LEU A 1 96 ? -4.872 7.650 1.558 1.00 91.62 96 LEU A C 1
ATOM 768 O O . LEU A 1 96 ? -5.511 6.792 0.940 1.00 91.62 96 LEU A O 1
ATOM 772 N N . GLN A 1 97 ? -3.649 8.029 1.184 1.00 94.19 97 GLN A N 1
ATOM 773 C CA . GLN A 1 97 ? -2.928 7.495 0.041 1.00 94.19 97 GLN A CA 1
ATOM 774 C C . GLN A 1 97 ? -1.654 6.808 0.508 1.00 94.19 97 GLN A C 1
ATOM 776 O O . GLN A 1 97 ? -0.786 7.422 1.128 1.00 94.19 97 GLN A O 1
ATOM 781 N N . TYR A 1 98 ? -1.500 5.552 0.111 1.00 94.56 98 TYR A N 1
ATOM 782 C CA . TYR A 1 98 ? -0.358 4.720 0.447 1.00 94.56 98 TYR A CA 1
ATOM 783 C C . TYR A 1 98 ? 0.327 4.260 -0.828 1.00 94.56 98 TYR A C 1
ATOM 785 O O . TYR A 1 98 ? -0.326 3.810 -1.763 1.00 94.56 98 TYR A O 1
ATOM 793 N N . THR A 1 99 ? 1.647 4.360 -0.873 1.00 95.00 99 THR A N 1
ATOM 794 C CA . THR A 1 99 ? 2.450 3.921 -2.012 1.00 95.00 99 THR A CA 1
ATOM 795 C C . THR A 1 99 ? 3.425 2.858 -1.559 1.00 95.00 99 THR A C 1
ATOM 797 O O . THR A 1 99 ? 4.114 3.023 -0.550 1.00 95.00 99 THR A O 1
ATOM 800 N N . GLY A 1 100 ? 3.487 1.771 -2.312 1.00 94.81 100 GLY A N 1
ATOM 801 C CA . GLY A 1 100 ? 4.346 0.648 -2.009 1.00 94.81 100 GLY A CA 1
ATOM 802 C C . GLY A 1 100 ? 4.650 -0.195 -3.244 1.00 94.81 100 GLY A C 1
ATOM 803 O O . GLY A 1 100 ? 3.963 -0.118 -4.264 1.00 94.81 100 GLY A O 1
ATOM 804 N N . PRO A 1 101 ? 5.723 -0.988 -3.181 1.00 94.69 101 PRO A N 1
ATOM 805 C CA . PRO A 1 101 ? 6.057 -1.946 -4.219 1.00 94.69 101 PRO A CA 1
ATOM 806 C C . PRO A 1 101 ? 5.268 -3.254 -4.048 1.00 94.69 101 PRO A C 1
ATOM 808 O O . PRO A 1 101 ? 5.179 -3.790 -2.941 1.00 94.69 101 PRO A O 1
ATOM 811 N N . ILE A 1 102 ? 4.797 -3.811 -5.161 1.00 93.25 102 ILE A N 1
ATOM 812 C CA . ILE A 1 102 ? 4.244 -5.166 -5.271 1.00 93.25 102 ILE A CA 1
ATOM 813 C C . ILE A 1 102 ? 5.053 -5.887 -6.345 1.00 93.25 102 ILE A C 1
ATOM 815 O O . ILE A 1 102 ? 4.974 -5.544 -7.522 1.00 93.25 102 ILE A O 1
ATOM 819 N N . GLY A 1 103 ? 5.906 -6.828 -5.934 1.00 89.38 103 GLY A N 1
ATOM 820 C CA . GLY A 1 103 ? 6.854 -7.465 -6.851 1.00 89.38 103 GLY A CA 1
ATOM 821 C C . GLY A 1 103 ? 7.712 -6.422 -7.599 1.00 89.38 103 GLY A C 1
ATOM 822 O O . GLY A 1 103 ? 8.368 -5.608 -6.935 1.00 89.38 103 GLY A O 1
ATOM 823 N N . PRO A 1 104 ? 7.723 -6.424 -8.948 1.00 92.38 104 PRO A N 1
ATOM 824 C CA . PRO A 1 104 ? 8.424 -5.437 -9.775 1.00 92.38 104 PRO A CA 1
ATOM 825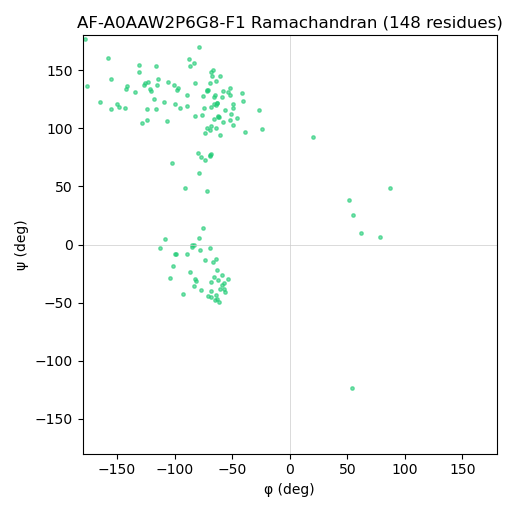 C C . PRO A 1 104 ? 7.614 -4.150 -10.030 1.00 92.38 104 PRO A C 1
ATOM 827 O O . PRO A 1 104 ? 8.100 -3.257 -10.725 1.00 92.38 104 PRO A O 1
ATOM 830 N N . HIS A 1 105 ? 6.394 -4.047 -9.500 1.00 94.31 105 HIS A N 1
ATOM 831 C CA . HIS A 1 105 ? 5.463 -2.955 -9.768 1.00 94.31 105 HIS A CA 1
ATOM 832 C C . HIS A 1 105 ? 5.470 -1.928 -8.635 1.00 94.31 105 HIS A C 1
ATOM 834 O O . HIS A 1 105 ? 5.444 -2.288 -7.458 1.00 94.31 105 HIS A O 1
ATOM 840 N N . LEU A 1 106 ? 5.466 -0.637 -8.971 1.00 94.88 106 LEU A N 1
ATOM 841 C CA . LEU A 1 106 ? 5.253 0.432 -7.992 1.00 94.88 106 LEU A CA 1
ATOM 842 C C . LEU A 1 106 ? 3.801 0.895 -8.056 1.00 94.88 106 LEU A C 1
ATOM 844 O O . LEU A 1 106 ? 3.343 1.355 -9.104 1.00 94.88 106 LEU A O 1
ATOM 848 N N . VAL A 1 107 ? 3.092 0.794 -6.933 1.00 94.81 107 VAL A N 1
ATOM 849 C CA . VAL A 1 107 ? 1.643 0.992 -6.867 1.00 94.81 107 VAL A CA 1
ATOM 850 C C . VAL A 1 107 ? 1.303 2.023 -5.798 1.00 94.81 107 VAL A C 1
ATOM 852 O O . VAL A 1 107 ? 1.845 1.986 -4.694 1.00 94.81 107 VAL A O 1
ATOM 855 N N . SER A 1 108 ? 0.381 2.931 -6.105 1.00 94.69 108 SER A N 1
ATOM 856 C CA . SER A 1 108 ? -0.325 3.711 -5.090 1.00 94.69 108 SER A CA 1
ATOM 857 C C . SER A 1 108 ? -1.744 3.206 -4.934 1.00 94.69 108 SER A C 1
ATOM 859 O O . SER A 1 108 ? -2.426 2.940 -5.920 1.00 94.69 108 SER A O 1
ATOM 861 N N . LEU A 1 109 ? -2.201 3.156 -3.694 1.00 94.38 109 LEU A N 1
ATOM 862 C CA . LEU A 1 109 ? -3.583 2.946 -3.310 1.00 94.38 109 LEU A CA 1
ATOM 863 C C . LEU A 1 109 ? -4.101 4.202 -2.628 1.00 94.38 109 LEU A C 1
ATOM 865 O O . LEU A 1 109 ? -3.371 4.859 -1.887 1.00 94.38 109 LEU A O 1
ATOM 869 N N . LYS A 1 110 ? -5.359 4.537 -2.881 1.00 93.50 110 LYS A N 1
ATOM 870 C CA . LYS A 1 110 ? -6.034 5.685 -2.287 1.00 93.50 110 LYS A CA 1
ATOM 871 C C . LYS A 1 110 ? -7.412 5.268 -1.802 1.00 93.50 110 LYS A C 1
ATOM 873 O O . LYS A 1 110 ? -8.170 4.661 -2.557 1.00 93.50 110 LYS A O 1
ATO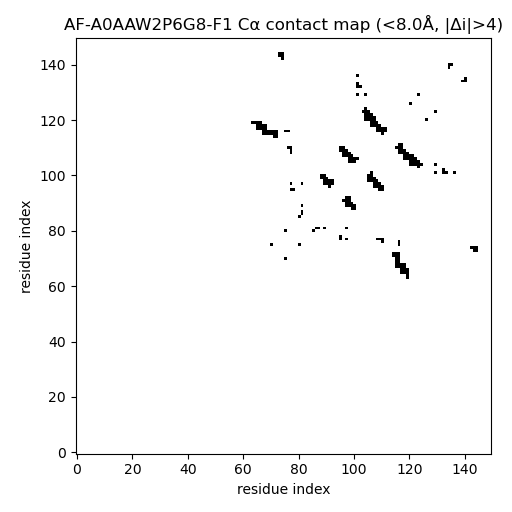M 878 N N . GLN A 1 111 ? -7.740 5.621 -0.565 1.00 93.31 111 GLN A N 1
ATOM 879 C CA . GLN A 1 111 ? -9.112 5.530 -0.080 1.00 93.31 111 GLN A CA 1
ATOM 880 C C . GLN A 1 111 ? -9.921 6.686 -0.681 1.00 93.31 111 GLN A C 1
ATOM 882 O O . GLN A 1 111 ? -9.512 7.846 -0.611 1.00 93.31 111 GLN A O 1
ATOM 887 N N . LEU A 1 112 ? -11.054 6.366 -1.294 1.00 91.06 112 LEU A N 1
ATOM 888 C CA . LEU A 1 112 ? -12.011 7.333 -1.820 1.00 91.06 112 LEU A CA 1
ATOM 889 C C . LEU A 1 112 ? -13.018 7.740 -0.730 1.00 91.06 112 LEU A C 1
ATOM 891 O O . LEU A 1 112 ? -13.231 7.017 0.245 1.00 91.06 112 LEU A O 1
ATOM 895 N N . GLU A 1 113 ? -13.664 8.892 -0.915 1.00 88.06 113 GLU A N 1
ATOM 896 C CA . GLU A 1 113 ? -14.693 9.415 0.002 1.00 88.06 113 GLU A CA 1
ATOM 897 C C . GLU A 1 113 ? -15.956 8.542 0.041 1.00 88.06 113 GLU A C 1
ATOM 899 O O . GLU A 1 113 ? -16.616 8.448 1.072 1.00 88.06 113 GLU A O 1
ATOM 904 N N . ASP A 1 114 ? -16.249 7.837 -1.054 1.00 86.06 114 ASP A N 1
ATOM 905 C CA . ASP A 1 114 ? -17.336 6.857 -1.172 1.00 86.06 114 ASP A CA 1
ATOM 906 C C . ASP A 1 114 ? -17.017 5.523 -0.471 1.00 86.06 114 ASP A C 1
ATOM 908 O O . ASP A 1 114 ? -17.699 4.527 -0.699 1.00 86.06 114 ASP A O 1
ATOM 912 N N . ASN A 1 115 ? -15.987 5.491 0.388 1.00 83.31 115 ASN A N 1
ATOM 913 C CA . ASN A 1 115 ? -15.466 4.296 1.052 1.00 83.31 115 ASN A CA 1
ATOM 914 C C . ASN A 1 115 ? -14.923 3.221 0.088 1.00 83.31 115 ASN A C 1
ATOM 916 O O . ASN A 1 115 ? -14.581 2.126 0.537 1.00 83.31 115 ASN A O 1
ATOM 920 N N . GLY A 1 116 ? -14.784 3.527 -1.204 1.00 89.19 116 GLY A N 1
ATOM 921 C CA . GLY A 1 116 ? -14.096 2.674 -2.164 1.00 89.19 116 GLY A CA 1
ATOM 922 C C . GLY A 1 116 ? -12.576 2.794 -2.064 1.00 89.19 116 GLY A C 1
ATOM 923 O O . GLY A 1 116 ? -12.031 3.694 -1.417 1.00 89.19 116 GLY A O 1
ATOM 924 N N . VAL A 1 117 ? -11.872 1.902 -2.755 1.00 91.75 117 VAL A N 1
ATOM 925 C CA . VAL A 1 117 ? -10.415 1.967 -2.920 1.00 91.75 117 VAL A CA 1
ATOM 926 C C . VAL A 1 117 ? -10.098 2.196 -4.392 1.00 91.75 117 VAL A C 1
ATOM 928 O O . VAL A 1 117 ? -10.702 1.592 -5.272 1.00 91.75 117 VAL A O 1
ATOM 931 N N . ALA A 1 118 ? -9.148 3.074 -4.687 1.00 93.19 118 ALA A N 1
ATOM 932 C CA . ALA A 1 118 ? -8.590 3.251 -6.020 1.00 93.19 118 ALA A CA 1
ATOM 933 C C . ALA A 1 118 ? -7.108 2.887 -6.028 1.00 93.19 118 ALA A C 1
ATOM 935 O O . ALA A 1 118 ? -6.423 3.008 -5.014 1.00 93.19 118 ALA A O 1
ATOM 936 N N . TYR A 1 119 ? -6.607 2.481 -7.188 1.00 94.31 119 TYR A N 1
ATOM 937 C CA . TYR A 1 119 ? -5.206 2.154 -7.394 1.00 94.31 119 TYR A CA 1
ATOM 938 C C . TYR A 1 119 ? -4.637 2.848 -8.631 1.00 94.31 119 TYR A C 1
ATOM 940 O O . TYR A 1 119 ? -5.358 3.177 -9.577 1.00 94.31 119 TYR A O 1
ATOM 948 N N . HIS A 1 120 ? -3.327 3.062 -8.616 1.00 93.94 120 HIS A N 1
ATOM 949 C CA . HIS A 1 120 ? -2.558 3.626 -9.716 1.00 93.94 120 HIS A CA 1
ATOM 950 C C . HIS A 1 120 ? -1.195 2.936 -9.812 1.00 93.94 120 HIS A C 1
ATOM 952 O O . HIS A 1 120 ? -0.509 2.775 -8.802 1.00 93.94 120 HIS A O 1
ATOM 958 N N . PHE A 1 121 ? -0.789 2.554 -11.023 1.00 93.56 121 PHE A N 1
ATOM 959 C CA . PHE A 1 121 ? 0.531 1.984 -11.284 1.00 93.56 121 PHE A CA 1
ATOM 960 C C . PHE A 1 121 ? 1.485 3.082 -11.754 1.00 93.56 121 PHE A C 1
ATOM 962 O O . PHE A 1 121 ? 1.280 3.671 -12.806 1.00 93.56 121 PHE A O 1
ATOM 969 N N . HIS A 1 122 ? 2.541 3.339 -10.983 1.00 90.25 122 HIS A N 1
ATOM 970 C CA . HIS A 1 122 ? 3.602 4.284 -11.359 1.00 90.25 122 HIS A CA 1
ATOM 971 C C . HIS A 1 122 ? 4.646 3.647 -12.263 1.00 90.25 122 HIS A C 1
ATOM 973 O O . HIS A 1 122 ? 5.207 4.296 -13.138 1.00 90.25 122 HIS A O 1
ATOM 979 N N . PHE A 1 123 ? 4.935 2.371 -12.019 1.00 88.69 123 PHE A N 1
ATOM 980 C CA . PHE A 1 123 ? 5.917 1.618 -12.778 1.00 88.69 123 PHE A CA 1
ATOM 981 C C . PHE A 1 123 ? 5.428 0.187 -12.941 1.00 88.69 123 PHE A C 1
ATOM 983 O O . PHE A 1 123 ? 5.234 -0.520 -11.950 1.00 88.69 123 PHE A O 1
ATOM 990 N N . THR A 1 124 ? 5.208 -0.231 -14.186 1.00 89.88 124 THR A N 1
ATOM 991 C CA . THR A 1 124 ? 4.852 -1.607 -14.526 1.00 89.88 124 THR A CA 1
ATOM 992 C C . THR A 1 124 ? 5.252 -1.936 -15.964 1.00 89.88 124 THR A C 1
ATOM 994 O O . THR A 1 124 ? 5.149 -1.086 -16.842 1.00 89.88 124 THR A O 1
ATOM 997 N N . GLY A 1 125 ? 5.713 -3.169 -16.202 1.00 87.62 125 GLY A N 1
ATOM 998 C CA . GLY A 1 125 ? 5.950 -3.688 -17.554 1.00 87.62 125 GLY A CA 1
ATOM 999 C C . GLY A 1 125 ? 4.706 -4.310 -18.202 1.00 87.62 125 GLY A C 1
ATOM 1000 O O . GLY A 1 125 ? 4.623 -4.369 -19.423 1.00 87.62 125 GLY A O 1
ATOM 1001 N N . ASN A 1 126 ? 3.740 -4.766 -17.398 1.00 91.06 126 ASN A N 1
ATOM 1002 C CA . ASN A 1 126 ? 2.479 -5.342 -17.862 1.00 91.06 126 ASN A CA 1
ATOM 1003 C C . ASN A 1 126 ? 1.378 -5.027 -16.835 1.00 91.06 126 ASN A C 1
ATOM 1005 O O . ASN A 1 126 ? 1.481 -5.414 -15.669 1.00 91.06 126 ASN A O 1
ATOM 1009 N N . GLU A 1 127 ? 0.344 -4.294 -17.252 1.00 90.12 127 GLU A N 1
ATOM 1010 C CA . GLU A 1 127 ? -0.744 -3.875 -16.360 1.00 90.12 127 GLU A CA 1
ATOM 1011 C C . GLU A 1 127 ? -1.619 -5.037 -15.880 1.00 90.12 127 GLU A C 1
ATOM 1013 O O . GLU A 1 127 ? -2.111 -4.981 -14.753 1.00 90.12 127 GLU A O 1
ATOM 1018 N N . ASP A 1 128 ? -1.808 -6.077 -16.694 1.00 91.88 128 ASP A N 1
ATOM 1019 C CA . ASP A 1 128 ? -2.667 -7.213 -16.349 1.00 91.88 128 ASP A CA 1
ATOM 1020 C C . ASP A 1 128 ? -2.027 -8.063 -15.252 1.00 91.88 128 ASP A C 1
ATOM 1022 O O . ASP A 1 128 ? -2.675 -8.387 -14.258 1.00 91.88 128 ASP A O 1
ATOM 1026 N N . ILE A 1 129 ? -0.724 -8.337 -15.378 1.00 92.94 129 ILE A N 1
ATOM 1027 C CA . ILE A 1 129 ? 0.049 -9.047 -14.348 1.00 92.94 129 ILE A CA 1
ATOM 1028 C C . ILE A 1 129 ? 0.086 -8.219 -13.061 1.00 92.94 129 ILE A C 1
ATOM 1030 O O . ILE A 1 129 ? -0.254 -8.726 -11.998 1.00 92.94 129 ILE A O 1
ATOM 1034 N N . ALA A 1 130 ? 0.383 -6.918 -13.162 1.00 93.44 130 ALA A N 1
ATOM 1035 C CA . ALA A 1 130 ? 0.400 -6.029 -12.001 1.00 93.44 130 ALA A CA 1
ATOM 1036 C C . ALA A 1 130 ? -0.953 -5.977 -11.281 1.00 93.44 130 ALA A C 1
ATOM 1038 O O . ALA A 1 130 ? -1.011 -5.834 -10.060 1.00 93.44 130 ALA A O 1
ATOM 1039 N N . ARG A 1 131 ? -2.054 -6.074 -12.034 1.00 92.81 131 ARG A N 1
ATOM 1040 C CA . ARG A 1 131 ? -3.405 -6.132 -11.479 1.00 92.81 131 ARG A CA 1
ATOM 1041 C C . ARG A 1 131 ? -3.651 -7.442 -10.737 1.00 92.81 131 ARG A C 1
ATOM 1043 O O . ARG A 1 131 ? -4.203 -7.387 -9.644 1.00 92.81 131 ARG A O 1
ATOM 1050 N N . ILE A 1 132 ? -3.257 -8.578 -11.307 1.00 92.50 132 ILE A N 1
ATOM 1051 C CA . ILE A 1 132 ? -3.385 -9.889 -10.655 1.00 92.50 132 ILE A CA 1
ATOM 1052 C C . ILE A 1 132 ? -2.570 -9.908 -9.357 1.00 92.50 132 ILE A C 1
ATOM 1054 O O . ILE A 1 132 ? -3.127 -10.202 -8.303 1.00 92.50 132 ILE A O 1
ATOM 1058 N N . ASP A 1 133 ? -1.306 -9.486 -9.411 1.00 94.00 133 ASP A N 1
ATOM 1059 C CA . ASP A 1 133 ? -0.420 -9.424 -8.244 1.00 94.00 133 ASP A CA 1
ATOM 1060 C C . ASP A 1 133 ? -0.959 -8.481 -7.160 1.00 94.00 133 ASP A C 1
ATOM 1062 O O . ASP A 1 133 ? -0.855 -8.761 -5.968 1.00 94.00 133 ASP A O 1
ATOM 1066 N N . LEU A 1 134 ? -1.561 -7.353 -7.555 1.00 92.94 134 LEU A N 1
ATOM 1067 C CA . LEU A 1 134 ? -2.225 -6.445 -6.621 1.00 92.94 134 LEU A CA 1
ATOM 1068 C C . LEU A 1 134 ? -3.423 -7.113 -5.936 1.00 92.94 134 LEU A C 1
ATOM 1070 O O . LEU A 1 134 ? -3.620 -6.929 -4.737 1.00 92.94 134 LEU A O 1
ATOM 1074 N N . PHE A 1 135 ? -4.237 -7.852 -6.688 1.00 91.25 135 PHE A N 1
ATOM 1075 C CA . PHE A 1 135 ? -5.435 -8.505 -6.159 1.00 91.25 135 PHE A CA 1
ATOM 1076 C C . PHE A 1 135 ? -5.061 -9.632 -5.193 1.00 91.25 135 PHE A C 1
ATOM 1078 O O . PHE A 1 135 ? -5.691 -9.760 -4.144 1.00 91.25 135 PHE A O 1
ATOM 1085 N N . ASP A 1 136 ? -4.014 -10.389 -5.520 1.00 91.44 136 ASP A N 1
ATOM 1086 C CA . ASP A 1 136 ? -3.433 -11.415 -4.655 1.00 91.44 136 ASP A CA 1
ATOM 1087 C C . ASP A 1 136 ? -2.827 -10.803 -3.384 1.00 91.44 136 ASP A C 1
ATOM 1089 O O . ASP A 1 136 ? -3.175 -11.203 -2.276 1.00 91.44 136 ASP A O 1
ATOM 1093 N N . PHE A 1 137 ? -2.027 -9.736 -3.513 1.00 91.19 137 PHE A N 1
ATOM 1094 C CA . PHE A 1 137 ? -1.449 -9.019 -2.369 1.00 91.19 137 PHE A CA 1
ATOM 1095 C C . PHE A 1 137 ? -2.514 -8.503 -1.389 1.00 91.19 137 PHE A C 1
ATOM 1097 O O . PHE A 1 137 ? -2.313 -8.524 -0.174 1.00 91.19 137 PHE A O 1
ATOM 1104 N N . LEU A 1 138 ? -3.646 -8.029 -1.915 1.00 89.69 138 LEU A N 1
ATOM 1105 C CA . LEU A 1 138 ? -4.779 -7.559 -1.119 1.00 89.69 138 LEU A CA 1
ATOM 1106 C C . LEU A 1 138 ? -5.701 -8.693 -0.644 1.00 89.69 138 LEU A C 1
ATOM 1108 O O . LEU A 1 138 ? -6.677 -8.411 0.044 1.00 89.69 138 LEU A O 1
ATOM 1112 N N . ASN A 1 139 ? -5.402 -9.949 -0.984 1.00 88.19 139 ASN A N 1
ATOM 1113 C CA . ASN A 1 139 ? -6.224 -11.125 -0.698 1.00 88.19 139 ASN A CA 1
ATOM 1114 C C . ASN A 1 139 ? -7.689 -10.961 -1.140 1.00 88.19 139 ASN A C 1
ATOM 1116 O O . ASN A 1 139 ? -8.605 -11.431 -0.470 1.00 88.19 139 ASN A O 1
ATOM 1120 N N . MET A 1 140 ? -7.930 -10.323 -2.291 1.00 81.75 140 MET A N 1
ATOM 1121 C CA . MET A 1 140 ? -9.287 -10.012 -2.770 1.00 81.75 140 MET A CA 1
ATOM 1122 C C . MET A 1 140 ? -10.161 -11.239 -3.076 1.00 81.75 140 MET A C 1
ATOM 1124 O O . MET A 1 140 ? -11.360 -11.092 -3.289 1.00 81.75 140 MET A O 1
ATOM 1128 N N . GLY A 1 141 ? -9.582 -12.439 -3.137 1.00 76.19 141 GLY A N 1
ATOM 1129 C CA . GLY A 1 141 ? -10.333 -13.689 -3.277 1.00 76.19 141 GLY A CA 1
ATOM 1130 C C . GLY A 1 141 ? -10.975 -14.187 -1.977 1.00 76.19 141 GLY A C 1
ATOM 1131 O O . GLY A 1 141 ? -11.674 -15.195 -2.014 1.00 76.19 141 GLY A O 1
ATOM 1132 N N . ILE A 1 142 ? -10.726 -13.522 -0.844 1.00 78.38 142 ILE A N 1
ATOM 1133 C CA . ILE A 1 142 ? -11.194 -13.931 0.483 1.00 78.38 142 ILE A CA 1
ATOM 1134 C C . ILE A 1 142 ? -12.146 -12.862 1.025 1.00 78.38 142 ILE A C 1
ATOM 1136 O O . ILE A 1 142 ? -11.740 -11.730 1.282 1.00 78.38 142 ILE A O 1
ATOM 1140 N N . SER A 1 143 ? -13.408 -13.226 1.248 1.00 75.25 143 SER A N 1
ATOM 1141 C CA . SER A 1 143 ? -14.387 -12.325 1.859 1.00 75.25 143 SER A CA 1
ATOM 1142 C C . 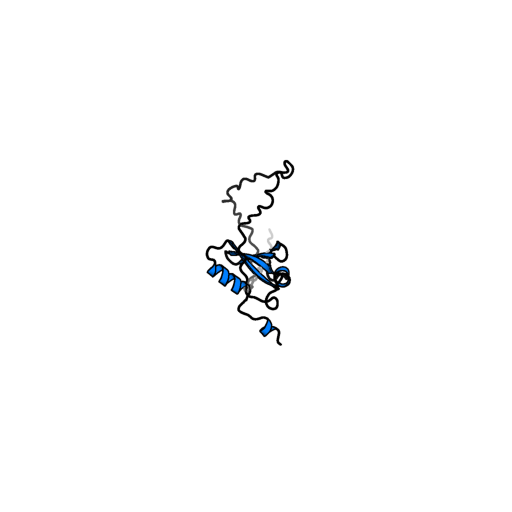SER A 1 143 ? -14.249 -12.323 3.381 1.00 75.25 143 SER A C 1
ATOM 1144 O O . SER A 1 143 ? -14.624 -13.285 4.051 1.00 75.25 143 SER A O 1
ATOM 1146 N N . LEU A 1 144 ? -13.775 -11.210 3.953 1.00 71.94 144 LEU A N 1
ATOM 1147 C CA . LEU A 1 144 ? -13.681 -11.044 5.414 1.00 71.94 144 LEU A CA 1
ATOM 1148 C C . LEU A 1 144 ? -15.040 -11.217 6.112 1.00 71.94 144 LEU A C 1
ATOM 1150 O O . LEU A 1 144 ? -15.109 -11.794 7.194 1.00 71.94 144 LEU A O 1
ATOM 1154 N N . ASN A 1 145 ? -16.132 -10.817 5.450 1.00 68.31 145 ASN A N 1
ATOM 1155 C CA . ASN A 1 145 ? -17.498 -10.977 5.962 1.00 68.31 145 ASN A CA 1
ATOM 1156 C C . ASN A 1 145 ? -17.894 -12.437 6.242 1.00 68.31 145 ASN A C 1
ATOM 1158 O O . ASN A 1 145 ? -18.800 -12.682 7.038 1.00 68.31 145 ASN A O 1
ATOM 1162 N N . GLU A 1 146 ? -17.279 -13.403 5.556 1.00 68.06 146 GLU A N 1
ATOM 1163 C CA . GLU A 1 146 ? -17.529 -14.829 5.783 1.00 68.06 146 GLU A CA 1
ATOM 1164 C C . GLU A 1 146 ? -16.724 -15.351 6.982 1.00 68.06 146 GLU A C 1
ATOM 1166 O O . GLU A 1 146 ? -17.201 -16.208 7.719 1.00 68.06 146 GLU A O 1
ATOM 1171 N N . MET A 1 147 ? -15.542 -14.780 7.229 1.00 67.19 147 MET A N 1
ATOM 1172 C CA . MET A 1 147 ? -14.638 -15.201 8.301 1.00 67.19 147 MET A CA 1
ATOM 1173 C C . MET A 1 147 ? -15.002 -14.611 9.674 1.00 67.19 147 MET A C 1
ATOM 1175 O O . MET A 1 147 ? -14.750 -15.244 10.694 1.00 67.19 147 MET A O 1
ATOM 1179 N N . GLU A 1 148 ? -15.606 -13.420 9.722 1.00 61.81 148 GLU A N 1
ATOM 1180 C CA . GLU A 1 148 ? -15.977 -12.742 10.978 1.00 61.81 148 GLU A CA 1
ATOM 1181 C C . GLU A 1 148 ? -17.337 -13.185 11.557 1.00 61.81 148 GLU A C 1
ATOM 1183 O O . GLU A 1 148 ? -17.726 -12.740 12.636 1.00 61.81 148 GLU A O 1
ATOM 1188 N N . ARG A 1 149 ? -18.069 -14.075 10.873 1.00 59.12 149 ARG A N 1
ATOM 1189 C CA . ARG A 1 149 ? -19.372 -14.616 11.313 1.00 59.12 149 ARG A CA 1
ATOM 1190 C C . ARG A 1 149 ? -19.249 -15.902 12.143 1.00 59.12 149 ARG A C 1
ATOM 1192 O O . ARG A 1 149 ? -19.943 -16.880 11.867 1.00 59.12 149 ARG A O 1
ATOM 1199 N N . VAL A 1 150 ? -18.369 -15.894 13.144 1.00 49.38 150 VAL A N 1
ATOM 1200 C CA . VAL A 1 150 ? -18.255 -16.980 14.140 1.00 49.38 150 VAL A CA 1
ATOM 1201 C C . VAL A 1 150 ? -19.285 -16.807 15.250 1.00 49.38 150 VAL A C 1
ATOM 1203 O O . VAL A 1 150 ? -19.429 -15.666 15.743 1.00 49.38 150 VAL A O 1
#

Foldseek 3Di:
DDDDDDDDDDDDDDDDDDDDDDDDDDPPDDDDPPDDDDDPPPPPPPCPPDPPPPCVPPCPCPVQPWDWDPDALQLDQQVVPVVPVPDPQWDDPDDQKIWGDQPQWTKIWHQDPNRTIIMGTPDDPDPVVVVVSVCVVSVVVDGVVVVPPD

Sequence (150 aa):
MQSPRSLLSMKRAKSRLPPTPSTPPTPQQRQSFSKLLVPISRKRRNILQNPQPLPAAAVVDDAVKWKRLNINKSELYLPLTFPTGQTFRWKETGPLQYTGPIGPHLVSLKQLEDNGVAYHFHFTGNEDIARIDLFDFLNMGISLNEMERV

Radius of gyration: 32.97 Å; Cα contacts (8 Å, |Δi|>4): 122; chains: 1; bounding box: 100×76×62 Å